Protein AF-A0A835YNT8-F1 (afdb_monomer_lite)

InterPro domains:
  IPR007120 DNA-directed RNA polymerase, subunit 2, hybrid-binding domain [PF00562] (7-64)
  IPR007641 RNA polymerase Rpb2, domain 7 [PF04560] (66-112)
  IPR015712 DNA-directed RNA polymerase, subunit 2 [PTHR20856] (8-111)
  IPR037033 DNA-directed RNA polymerase, subunit 2, hybrid-binding domain superfamily [G3DSA:2.40.270.10] (2-69)

Structure (mmCIF, N/CA/C/O backbone):
data_AF-A0A835YNT8-F1
#
_entry.id   AF-A0A835YNT8-F1
#
loop_
_atom_site.group_PDB
_atom_site.id
_atom_site.type_symbol
_atom_site.label_atom_id
_atom_site.label_alt_id
_atom_site.label_comp_id
_atom_site.label_asym_id
_atom_site.label_entity_id
_at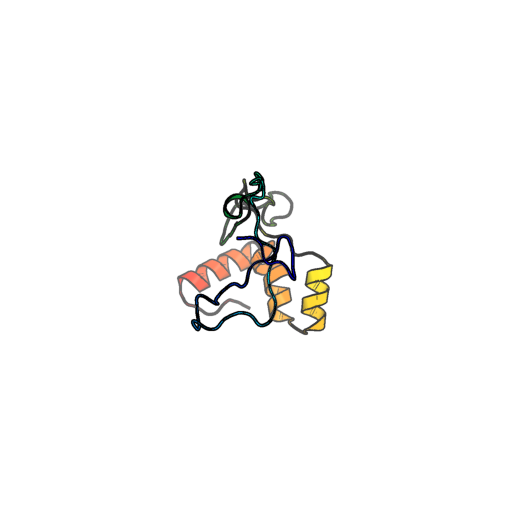om_site.label_seq_id
_atom_site.pdbx_PDB_ins_code
_atom_site.Cartn_x
_atom_site.Cartn_y
_atom_site.Cartn_z
_atom_site.occupancy
_atom_site.B_iso_or_equiv
_atom_site.auth_seq_id
_atom_site.auth_comp_id
_atom_site.auth_asym_id
_atom_site.auth_atom_id
_atom_site.pdbx_PDB_model_num
ATOM 1 N N . LEU A 1 1 ? 29.148 -4.113 -36.623 1.00 52.56 1 LEU A N 1
ATOM 2 C CA . LEU A 1 1 ? 27.726 -3.751 -36.407 1.00 52.56 1 LEU A CA 1
ATOM 3 C C . LEU A 1 1 ? 27.503 -2.290 -36.803 1.00 52.56 1 LEU A C 1
ATOM 5 O O . LEU A 1 1 ? 27.251 -1.449 -35.955 1.00 52.56 1 LEU A O 1
ATOM 9 N N . PHE A 1 2 ? 27.656 -1.969 -38.088 1.00 54.66 2 PHE A N 1
ATOM 10 C CA . PHE A 1 2 ? 27.344 -0.641 -38.620 1.00 54.66 2 PHE A CA 1
ATOM 11 C C . PHE A 1 2 ? 26.302 -0.839 -39.718 1.00 54.66 2 PHE A C 1
ATOM 13 O O . PHE A 1 2 ? 26.619 -1.390 -40.770 1.00 54.66 2 PHE A O 1
ATOM 20 N N . ASN A 1 3 ? 25.048 -0.478 -39.442 1.00 64.94 3 ASN A N 1
ATOM 21 C CA . ASN A 1 3 ? 24.010 -0.442 -40.464 1.00 64.94 3 ASN A CA 1
ATOM 22 C C . ASN A 1 3 ? 24.150 0.880 -41.228 1.00 64.94 3 ASN A C 1
ATOM 24 O O . ASN A 1 3 ? 23.995 1.953 -40.647 1.00 64.94 3 ASN A O 1
ATOM 28 N N . ARG A 1 4 ? 24.445 0.796 -42.529 1.00 67.88 4 ARG A N 1
ATOM 29 C CA . ARG A 1 4 ? 24.689 1.963 -43.389 1.00 67.88 4 ARG A CA 1
ATOM 30 C C . ARG A 1 4 ? 23.467 2.884 -43.509 1.00 67.88 4 ARG A C 1
ATOM 32 O O . ARG A 1 4 ? 23.642 4.072 -43.746 1.00 67.88 4 ARG A O 1
ATOM 39 N N . TYR A 1 5 ? 22.262 2.349 -43.312 1.00 72.69 5 TYR A N 1
ATOM 40 C CA . TYR A 1 5 ? 20.997 3.085 -43.404 1.00 72.69 5 TYR A CA 1
ATOM 41 C C . TYR A 1 5 ? 20.538 3.679 -42.064 1.00 72.69 5 TYR A C 1
ATOM 43 O O . TYR A 1 5 ? 19.750 4.618 -42.045 1.00 72.69 5 TYR A O 1
ATOM 51 N N . CYS A 1 6 ? 21.015 3.143 -40.937 1.00 75.94 6 CYS A N 1
ATOM 52 C CA . CYS A 1 6 ? 20.626 3.557 -39.587 1.00 75.94 6 CYS A CA 1
ATOM 53 C C . CYS A 1 6 ? 21.842 3.479 -38.645 1.00 75.94 6 CYS A C 1
ATOM 55 O O . CYS A 1 6 ? 21.990 2.494 -37.912 1.00 75.94 6 CYS A O 1
ATOM 57 N N . PRO A 1 7 ? 22.735 4.486 -38.657 1.00 79.31 7 PRO A N 1
ATOM 58 C CA . PRO A 1 7 ? 23.926 4.481 -37.816 1.00 79.31 7 PRO A CA 1
ATOM 59 C C . PRO A 1 7 ? 23.538 4.457 -36.330 1.00 79.31 7 PRO A C 1
ATOM 61 O O . PRO A 1 7 ? 22.641 5.175 -35.893 1.00 79.31 7 PRO A O 1
ATOM 64 N N . GLY A 1 8 ? 24.197 3.595 -35.552 1.00 82.25 8 GLY A N 1
ATOM 65 C CA . GLY A 1 8 ? 23.945 3.431 -34.114 1.00 82.25 8 GLY A CA 1
ATOM 66 C C . GLY A 1 8 ? 22.759 2.529 -33.748 1.00 82.25 8 GLY A C 1
ATOM 67 O O . GLY A 1 8 ? 22.557 2.268 -32.567 1.00 82.25 8 GLY A O 1
ATOM 68 N N . LYS A 1 9 ? 21.997 2.010 -34.719 1.00 90.00 9 LYS A N 1
ATOM 69 C CA . LYS A 1 9 ? 20.879 1.087 -34.467 1.00 90.00 9 LYS A CA 1
ATOM 70 C C . LYS A 1 9 ? 21.157 -0.308 -35.029 1.00 90.00 9 LYS A C 1
ATOM 72 O O . LYS A 1 9 ? 21.891 -0.464 -36.006 1.00 90.00 9 LYS A O 1
ATOM 77 N N . VAL A 1 10 ? 20.550 -1.323 -34.421 1.00 90.00 10 VAL A N 1
ATOM 78 C CA . VAL A 1 10 ? 20.700 -2.742 -34.778 1.00 90.00 10 VAL A CA 1
ATOM 79 C C . VAL A 1 10 ? 19.315 -3.395 -34.836 1.00 90.00 10 VAL A C 1
ATOM 81 O O . VAL A 1 10 ? 18.420 -3.012 -34.086 1.00 90.00 10 VAL A O 1
ATOM 84 N N . ILE A 1 11 ? 19.117 -4.358 -35.740 1.00 90.69 11 ILE A N 1
ATOM 85 C CA . ILE A 1 11 ? 17.904 -5.189 -35.758 1.00 90.69 11 ILE A CA 1
ATOM 86 C C . ILE A 1 11 ? 18.007 -6.173 -34.590 1.00 90.69 11 ILE A C 1
ATOM 88 O O . ILE A 1 11 ? 18.995 -6.900 -34.488 1.00 90.69 11 ILE A O 1
ATOM 92 N N . LEU A 1 12 ? 17.020 -6.153 -33.698 1.00 92.19 12 LEU A N 1
ATOM 93 C CA . LEU A 1 12 ? 16.909 -7.105 -32.596 1.00 92.19 12 LEU A CA 1
ATOM 94 C C .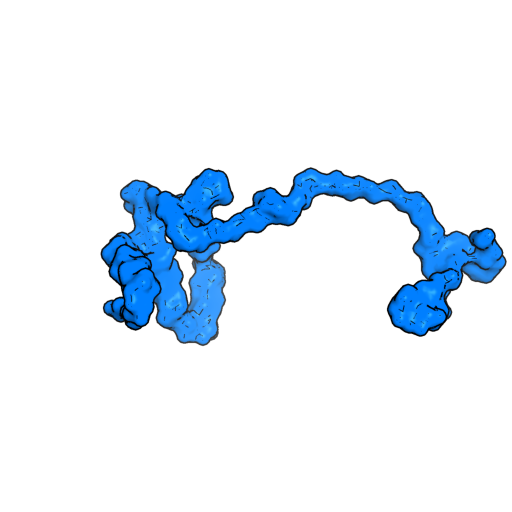 LEU A 1 12 ? 15.890 -8.191 -32.952 1.00 92.19 12 LEU A C 1
ATOM 96 O O . LEU A 1 12 ? 14.992 -7.971 -33.765 1.00 92.19 12 LEU A O 1
ATOM 100 N N . THR A 1 13 ? 16.022 -9.338 -32.299 1.00 94.62 13 THR A N 1
ATOM 101 C CA . THR A 1 13 ? 15.068 -10.446 -32.377 1.00 94.62 13 THR A CA 1
ATOM 102 C C . THR A 1 13 ? 14.349 -10.556 -31.039 1.00 94.62 13 THR A C 1
ATOM 104 O O . THR A 1 13 ? 14.994 -10.467 -29.991 1.00 94.62 13 THR A O 1
ATOM 107 N N . ASP A 1 14 ? 13.031 -10.728 -31.057 1.00 95.88 14 ASP A N 1
ATOM 108 C CA . ASP A 1 14 ? 12.252 -10.971 -29.847 1.00 95.88 14 ASP A CA 1
ATOM 109 C C . ASP A 1 14 ? 12.595 -12.352 -29.265 1.00 95.88 14 ASP A C 1
ATOM 111 O O . ASP A 1 14 ? 12.480 -13.382 -29.929 1.00 95.88 14 ASP A O 1
ATOM 115 N N . GLY A 1 15 ? 13.008 -12.377 -27.995 1.00 94.94 15 GLY A N 1
ATOM 116 C CA . GLY A 1 15 ? 13.384 -13.600 -27.287 1.00 94.94 15 GLY A CA 1
ATOM 117 C C . GLY A 1 15 ? 12.208 -14.519 -26.942 1.00 94.94 15 GLY A C 1
ATOM 118 O O . GLY A 1 15 ? 12.440 -15.656 -26.543 1.00 94.94 15 GLY A O 1
ATOM 119 N N . ARG A 1 16 ? 10.959 -14.051 -27.069 1.00 96.31 16 ARG A N 1
ATOM 120 C CA . ARG A 1 16 ? 9.759 -14.864 -26.806 1.00 96.31 16 ARG A CA 1
ATOM 121 C C . ARG A 1 16 ? 9.251 -15.593 -28.047 1.00 96.31 16 ARG A C 1
ATOM 123 O O . ARG A 1 16 ? 8.794 -16.724 -27.925 1.00 96.31 16 ARG A O 1
ATOM 130 N N . THR A 1 17 ? 9.295 -14.941 -29.207 1.00 95.25 17 THR A N 1
ATOM 131 C CA . THR A 1 17 ? 8.702 -15.427 -30.468 1.00 95.25 17 THR A CA 1
ATOM 132 C C . THR A 1 17 ? 9.743 -15.877 -31.491 1.00 95.25 17 THR A C 1
ATOM 134 O O . THR A 1 17 ? 9.461 -16.750 -32.304 1.00 95.25 17 THR A O 1
ATOM 137 N N . GLY A 1 18 ? 10.958 -15.323 -31.442 1.00 94.12 18 GLY A N 1
ATOM 138 C CA . GLY A 1 18 ? 12.011 -15.572 -32.428 1.00 94.12 18 GLY A CA 1
ATOM 139 C C . GLY A 1 18 ? 11.911 -14.706 -33.689 1.00 94.12 18 GLY A C 1
ATOM 140 O O . GLY A 1 18 ? 12.770 -14.818 -34.564 1.00 94.12 18 GLY A O 1
ATOM 141 N N . GLU A 1 19 ? 10.912 -13.827 -33.788 1.00 95.50 19 GLU A N 1
ATOM 142 C CA . GLU A 1 19 ? 10.748 -12.905 -34.915 1.00 95.50 19 GLU A CA 1
ATOM 143 C C . GLU A 1 19 ? 11.602 -11.637 -34.736 1.00 95.50 19 GLU A C 1
ATOM 145 O O . GLU A 1 19 ? 11.939 -11.231 -33.622 1.00 95.50 19 GLU A O 1
ATOM 150 N N . SER A 1 20 ? 12.006 -11.009 -35.843 1.00 93.44 20 SER A N 1
ATOM 151 C CA . SER A 1 20 ? 12.733 -9.730 -35.802 1.00 93.44 20 SER A CA 1
ATOM 152 C C . SER A 1 20 ? 11.784 -8.565 -35.540 1.00 93.44 20 SER A C 1
ATOM 154 O O . SER A 1 20 ? 10.672 -8.552 -36.055 1.00 93.44 20 SER A O 1
ATOM 156 N N . PHE A 1 21 ? 12.235 -7.560 -34.786 1.00 91.94 21 PHE A N 1
ATOM 157 C CA . PHE A 1 21 ? 11.464 -6.326 -34.612 1.00 91.94 21 PHE A CA 1
ATOM 158 C C . PHE A 1 21 ? 11.345 -5.557 -35.937 1.00 91.94 21 PHE A C 1
ATOM 160 O O . PHE A 1 21 ? 12.321 -5.456 -36.684 1.00 91.94 21 PHE A O 1
ATOM 167 N N . ASP A 1 22 ? 10.184 -4.936 -36.173 1.00 92.06 22 ASP A N 1
ATOM 168 C CA . ASP A 1 22 ? 9.885 -4.179 -37.402 1.00 92.06 22 ASP A CA 1
ATOM 169 C C . ASP A 1 22 ? 10.866 -3.027 -37.665 1.00 92.06 22 ASP A C 1
ATOM 171 O O . ASP A 1 22 ? 11.156 -2.677 -38.808 1.00 92.06 22 ASP A O 1
ATOM 175 N N . ASN A 1 23 ? 11.382 -2.419 -36.592 1.00 90.31 23 ASN A N 1
ATOM 176 C CA . ASN A 1 23 ? 12.255 -1.254 -36.652 1.00 90.31 23 ASN A CA 1
ATOM 177 C C . ASN A 1 23 ? 13.597 -1.519 -35.954 1.00 90.31 23 ASN A C 1
ATOM 179 O O . ASN A 1 23 ? 13.634 -2.169 -34.908 1.00 90.31 23 ASN A O 1
ATOM 183 N N . PRO A 1 24 ? 14.712 -0.960 -36.464 1.00 90.38 24 PRO A N 1
ATOM 184 C CA . PRO A 1 24 ? 16.012 -1.089 -35.818 1.00 90.38 24 PRO A CA 1
ATOM 185 C C . PRO A 1 24 ? 16.055 -0.290 -34.504 1.00 90.38 24 PRO A C 1
ATOM 187 O O . PRO A 1 24 ? 15.623 0.865 -34.442 1.00 90.38 24 PRO A O 1
ATOM 190 N N . ILE A 1 25 ? 16.626 -0.887 -33.456 1.00 91.75 25 ILE A N 1
ATOM 191 C CA . ILE A 1 25 ? 16.642 -0.364 -32.080 1.00 91.75 25 ILE A CA 1
ATOM 192 C C . ILE A 1 25 ? 18.051 0.135 -31.717 1.00 91.75 25 ILE A C 1
ATOM 194 O O . ILE A 1 25 ? 19.059 -0.432 -32.143 1.00 91.75 25 ILE A O 1
ATOM 198 N N . LEU A 1 26 ? 18.136 1.224 -30.943 1.00 90.50 26 LEU A N 1
ATOM 199 C CA . LEU A 1 26 ? 19.398 1.744 -30.403 1.00 90.50 26 LEU A CA 1
ATOM 200 C C . LEU A 1 26 ? 19.877 0.846 -29.258 1.00 90.50 26 LEU A C 1
ATOM 202 O O . LEU A 1 26 ? 19.191 0.705 -28.249 1.00 90.50 26 LEU A O 1
ATOM 206 N N . VAL A 1 27 ? 21.079 0.294 -29.396 1.00 90.69 27 VAL A N 1
ATOM 207 C CA . VAL A 1 27 ? 21.729 -0.507 -28.354 1.00 90.69 27 VAL A CA 1
ATOM 208 C C . VAL A 1 27 ? 23.082 0.111 -28.050 1.00 90.69 27 VAL A C 1
ATOM 210 O O . VAL A 1 27 ? 23.871 0.385 -28.952 1.00 90.69 27 VAL A O 1
ATOM 213 N N . GLY A 1 28 ? 23.359 0.333 -26.770 1.00 90.12 28 GLY A N 1
ATOM 214 C CA . GLY A 1 28 ? 24.596 0.957 -26.327 1.00 90.12 28 GLY A CA 1
ATOM 215 C C . GLY A 1 28 ? 24.961 0.559 -24.907 1.00 90.12 28 GLY A C 1
ATOM 216 O O . GLY A 1 28 ? 24.161 -0.015 -24.170 1.00 90.12 28 GLY A O 1
ATOM 217 N N . LYS A 1 29 ? 26.196 0.876 -24.521 1.00 93.06 29 LYS A N 1
ATOM 218 C CA . LYS A 1 29 ? 26.663 0.716 -23.144 1.00 93.06 29 LYS A CA 1
ATOM 219 C C . LYS A 1 29 ? 26.243 1.948 -22.350 1.00 93.06 29 LYS A C 1
ATOM 221 O O . LYS A 1 29 ? 26.853 3.002 -22.495 1.00 93.06 29 LYS A O 1
ATOM 226 N N . SER A 1 30 ? 25.189 1.810 -21.551 1.00 94.75 30 SER A N 1
ATOM 227 C CA . SER A 1 30 ? 24.747 2.850 -20.620 1.00 94.75 30 SER A CA 1
ATOM 228 C C . SER A 1 30 ? 25.342 2.617 -19.232 1.00 94.75 30 SER A C 1
ATOM 230 O O . SER A 1 30 ? 25.518 1.472 -18.814 1.00 94.75 30 SER A O 1
ATOM 232 N N . TYR A 1 31 ? 25.636 3.701 -18.516 1.00 97.12 31 TYR A N 1
ATOM 233 C CA . TYR A 1 31 ? 26.014 3.651 -17.109 1.00 97.12 31 TYR A CA 1
ATOM 234 C C . TYR A 1 31 ? 24.769 3.894 -16.256 1.00 97.12 31 TYR A C 1
ATOM 236 O O . TYR A 1 31 ? 24.234 5.001 -16.230 1.00 97.12 31 TYR A O 1
ATOM 244 N N . ILE A 1 32 ? 24.284 2.843 -15.593 1.00 97.31 32 ILE A N 1
ATOM 245 C CA . ILE A 1 32 ? 23.056 2.882 -14.794 1.00 97.31 32 ILE A CA 1
ATOM 246 C C . ILE A 1 32 ? 23.424 2.714 -13.321 1.00 97.31 32 ILE A C 1
ATOM 248 O O . ILE A 1 32 ? 24.069 1.738 -12.940 1.00 97.31 32 ILE A O 1
ATOM 252 N N . LEU A 1 33 ? 22.993 3.666 -12.494 1.00 97.25 33 LEU A N 1
ATOM 253 C CA . LEU A 1 33 ? 23.202 3.652 -11.048 1.00 97.25 33 LEU A CA 1
ATOM 254 C C . LEU A 1 33 ? 22.012 3.017 -10.324 1.00 97.25 33 LEU A C 1
ATOM 256 O O . LEU A 1 33 ? 20.856 3.255 -10.672 1.00 97.25 33 LEU A O 1
ATOM 260 N N . LYS A 1 34 ? 22.299 2.256 -9.264 1.00 97.56 34 LYS A N 1
ATOM 261 C CA . LYS A 1 34 ? 21.290 1.755 -8.325 1.00 97.56 34 LYS A CA 1
ATOM 262 C C . LYS A 1 34 ? 21.116 2.759 -7.185 1.00 97.56 34 LYS A C 1
ATOM 264 O O . LYS A 1 34 ? 22.085 3.092 -6.508 1.00 97.56 34 LYS A O 1
ATOM 269 N N . LEU A 1 35 ? 19.886 3.219 -6.959 1.00 97.25 35 LEU A N 1
ATOM 270 C CA . LEU A 1 35 ? 19.553 4.072 -5.815 1.00 97.25 35 LEU A CA 1
ATOM 271 C C . LEU A 1 35 ? 19.444 3.253 -4.523 1.00 97.25 35 LEU A C 1
ATOM 273 O O . LEU A 1 35 ? 19.183 2.050 -4.548 1.00 97.25 35 LEU A O 1
ATOM 277 N N . ILE A 1 36 ? 19.603 3.931 -3.387 1.00 97.06 36 ILE A N 1
ATOM 278 C CA . ILE A 1 36 ? 19.587 3.307 -2.056 1.00 97.06 36 ILE A CA 1
ATOM 279 C C . ILE A 1 36 ? 18.193 2.866 -1.592 1.00 97.06 36 ILE A C 1
ATOM 281 O O . ILE A 1 36 ? 18.086 2.061 -0.679 1.00 97.06 36 ILE A O 1
ATOM 285 N N . HIS A 1 37 ? 17.119 3.385 -2.192 1.00 96.88 37 HIS A N 1
ATOM 286 C CA . HIS A 1 37 ? 15.754 3.102 -1.750 1.00 96.88 37 HIS A CA 1
ATOM 287 C C . HIS A 1 37 ? 15.285 1.729 -2.233 1.00 96.88 37 HIS A C 1
ATOM 289 O O . HIS A 1 37 ? 14.761 1.604 -3.343 1.00 96.88 37 HIS A O 1
ATOM 295 N N . LEU A 1 38 ? 15.440 0.714 -1.386 1.00 95.81 38 LEU A N 1
ATOM 296 C CA . LEU A 1 38 ? 14.984 -0.639 -1.675 1.00 95.81 38 LEU A CA 1
ATOM 297 C C . LEU A 1 38 ? 13.501 -0.814 -1.328 1.00 95.81 38 LEU A C 1
ATOM 299 O O . LEU A 1 38 ? 12.939 -0.109 -0.490 1.00 95.81 38 LEU A O 1
ATOM 303 N N . VAL A 1 39 ? 12.851 -1.761 -2.006 1.00 95.88 39 VAL A N 1
ATOM 304 C CA . VAL A 1 39 ? 11.453 -2.136 -1.730 1.00 95.88 39 VAL A CA 1
ATOM 305 C C . VAL A 1 39 ? 11.333 -2.799 -0.357 1.00 95.88 39 VAL A C 1
ATOM 307 O O . VAL A 1 39 ? 10.381 -2.526 0.368 1.00 95.88 39 VAL A O 1
ATOM 310 N N . ASP A 1 40 ? 12.327 -3.601 0.021 1.00 93.38 40 ASP A N 1
ATOM 311 C CA . ASP A 1 40 ? 12.376 -4.310 1.304 1.00 93.38 40 ASP A CA 1
ATOM 312 C C . ASP A 1 40 ? 12.325 -3.341 2.505 1.00 93.38 40 ASP A C 1
ATOM 314 O O . ASP A 1 40 ? 11.613 -3.547 3.492 1.00 93.38 40 ASP A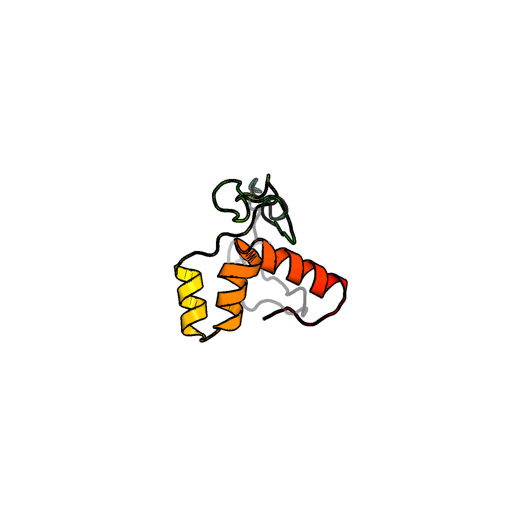 O 1
ATOM 318 N N . ASP A 1 41 ? 12.950 -2.169 2.355 1.00 91.88 41 ASP A N 1
ATOM 319 C CA . ASP A 1 41 ? 12.913 -1.108 3.364 1.00 91.88 41 ASP A CA 1
ATOM 320 C C . ASP A 1 41 ? 11.530 -0.453 3.490 1.00 91.88 41 ASP A C 1
ATOM 322 O O . ASP A 1 41 ? 11.212 0.122 4.533 1.00 91.88 41 ASP A O 1
ATOM 326 N N . LYS A 1 42 ? 10.675 -0.570 2.470 1.00 92.31 42 LYS A N 1
ATOM 327 C CA . LYS A 1 42 ? 9.371 0.105 2.391 1.00 92.31 42 LYS A CA 1
ATOM 328 C C . LYS A 1 42 ? 8.187 -0.796 2.722 1.00 92.31 42 LYS A C 1
ATOM 330 O O . LYS A 1 42 ? 7.172 -0.285 3.184 1.00 92.31 42 LYS A O 1
ATOM 335 N N . ILE A 1 43 ? 8.296 -2.108 2.511 1.00 93.25 43 ILE A N 1
ATOM 336 C CA . ILE A 1 43 ? 7.219 -3.042 2.861 1.00 93.25 43 ILE A CA 1
ATOM 337 C C . ILE A 1 43 ? 7.059 -3.072 4.387 1.00 93.25 43 ILE A C 1
ATOM 339 O O . ILE A 1 43 ? 8.039 -3.175 5.132 1.00 93.25 43 ILE A O 1
ATOM 343 N N . HIS A 1 44 ? 5.815 -2.942 4.845 1.00 93.25 44 HIS A N 1
ATOM 344 C CA . HIS A 1 44 ? 5.425 -2.992 6.252 1.00 93.25 44 HIS A CA 1
ATOM 345 C C . HIS A 1 44 ? 3.993 -3.513 6.371 1.00 93.25 44 HIS A C 1
ATOM 347 O O . HIS A 1 44 ? 3.119 -3.097 5.613 1.00 93.25 44 HIS A O 1
ATOM 353 N N . ALA A 1 45 ? 3.760 -4.410 7.326 1.00 92.38 45 ALA A N 1
ATOM 354 C CA . ALA A 1 45 ? 2.449 -4.969 7.620 1.00 92.38 45 ALA A CA 1
ATOM 355 C C . ALA A 1 45 ? 2.280 -5.125 9.132 1.00 92.38 45 ALA A C 1
ATOM 357 O O . ALA A 1 45 ? 3.245 -5.364 9.862 1.00 92.38 45 ALA A O 1
ATOM 358 N N . ARG A 1 46 ? 1.038 -4.992 9.598 1.00 92.44 46 ARG A N 1
ATOM 359 C CA . ARG A 1 46 ? 0.679 -5.065 11.014 1.00 92.44 46 ARG A CA 1
ATOM 360 C C . ARG A 1 46 ? -0.642 -5.810 11.171 1.00 92.44 46 ARG A C 1
ATOM 362 O O . ARG A 1 46 ? -1.589 -5.519 10.449 1.00 92.44 46 ARG A O 1
ATOM 369 N N . ALA A 1 47 ? -0.693 -6.711 12.151 1.00 89.69 47 ALA A N 1
ATOM 370 C CA . ALA A 1 47 ? -1.935 -7.300 12.650 1.00 89.69 47 ALA A CA 1
ATOM 371 C C . ALA A 1 47 ? -2.358 -6.611 13.959 1.00 89.69 47 ALA A C 1
ATOM 373 O O . ALA A 1 47 ? -3.299 -5.827 13.979 1.00 89.69 47 ALA A O 1
ATOM 374 N N . THR A 1 48 ? -1.596 -6.816 15.034 1.00 89.12 48 THR A N 1
ATOM 375 C CA . THR A 1 48 ? -1.725 -6.113 16.321 1.00 89.12 48 THR A CA 1
ATOM 376 C C . THR A 1 48 ? -0.395 -5.441 16.675 1.00 89.12 48 THR A C 1
ATOM 378 O O . THR A 1 48 ? 0.619 -5.681 16.023 1.00 89.12 48 THR A O 1
ATOM 381 N N . GLY A 1 49 ? -0.386 -4.534 17.653 1.00 90.31 49 GLY A N 1
ATOM 382 C CA . GLY A 1 49 ? 0.831 -3.815 18.038 1.00 90.31 49 GLY A CA 1
ATOM 383 C C . GLY A 1 49 ? 0.579 -2.777 19.132 1.00 90.31 49 GLY A C 1
ATOM 384 O O . GLY A 1 49 ? -0.517 -2.751 19.693 1.00 90.31 49 GLY A O 1
ATOM 385 N N . PRO A 1 50 ? 1.557 -1.906 19.426 1.00 93.06 50 PRO A N 1
ATOM 386 C CA . PRO A 1 50 ? 1.426 -0.897 20.470 1.00 93.06 50 PRO A CA 1
ATOM 387 C C . PRO A 1 50 ? 0.426 0.208 20.100 1.00 93.06 50 PRO A C 1
ATOM 389 O O . PRO A 1 50 ? 0.203 0.521 18.920 1.00 93.06 50 PRO A O 1
ATOM 392 N N . TYR A 1 51 ? -0.157 0.803 21.138 1.00 93.81 51 TYR A N 1
ATOM 393 C CA . TYR A 1 51 ? -1.143 1.878 21.061 1.00 93.81 51 TYR A CA 1
ATOM 394 C C . TYR A 1 51 ? -0.673 3.088 21.867 1.00 93.81 51 TYR A C 1
ATOM 396 O O . TYR A 1 51 ? 0.080 2.960 22.834 1.00 93.81 51 TYR A O 1
ATOM 404 N N . SER A 1 52 ? -1.115 4.267 21.449 1.00 93.00 52 SER A N 1
ATOM 405 C CA . SER A 1 52 ? -0.878 5.520 22.159 1.00 93.00 52 SER A CA 1
ATOM 406 C C . SER A 1 52 ? -1.596 5.519 23.508 1.00 93.00 52 SER A C 1
ATOM 408 O O . SER A 1 52 ? -2.779 5.198 23.577 1.00 93.00 52 SER A O 1
ATOM 410 N N . LEU A 1 53 ? -0.911 5.942 24.573 1.00 92.00 53 LEU A N 1
ATOM 411 C CA . LEU A 1 53 ? -1.509 6.033 25.912 1.00 92.00 53 LEU A CA 1
ATOM 412 C C . LEU A 1 53 ? -2.671 7.033 25.978 1.00 92.00 53 LEU A C 1
ATOM 414 O O . LEU A 1 53 ? -3.609 6.830 26.742 1.00 92.00 53 LEU A O 1
ATOM 418 N N . VAL A 1 54 ? -2.602 8.111 25.194 1.00 94.25 54 VAL A N 1
ATOM 419 C CA . VAL A 1 54 ? -3.578 9.208 25.255 1.00 94.25 54 VAL A CA 1
ATOM 420 C C . VAL A 1 54 ? -4.773 8.926 24.352 1.00 94.25 54 VAL A C 1
ATOM 422 O O . VAL A 1 54 ? -5.910 8.990 24.800 1.00 94.25 54 VAL A O 1
ATOM 425 N N . THR A 1 55 ? -4.519 8.616 23.079 1.00 93.62 55 THR A N 1
ATOM 426 C CA . THR A 1 55 ? -5.579 8.485 22.066 1.00 93.62 55 THR A CA 1
ATOM 427 C C . THR A 1 55 ? -6.074 7.060 21.886 1.00 93.62 55 THR A C 1
ATOM 429 O O . THR A 1 55 ? -7.034 6.857 21.159 1.00 93.62 55 THR A O 1
ATOM 432 N N . GLN A 1 56 ? -5.396 6.068 22.469 1.00 94.12 56 GLN A N 1
ATOM 433 C CA . GLN A 1 56 ? -5.669 4.639 22.267 1.00 94.12 56 GLN A CA 1
ATOM 434 C C . GLN A 1 56 ? -5.603 4.160 20.809 1.00 94.12 56 GLN A C 1
ATOM 436 O O . GLN A 1 56 ? -5.875 2.995 20.540 1.00 94.12 56 GLN A O 1
ATOM 441 N N . GLN A 1 57 ? -5.140 5.008 19.887 1.00 94.38 57 GLN A N 1
ATOM 442 C CA . GLN A 1 57 ? -4.933 4.673 18.481 1.00 94.38 57 GLN A CA 1
ATOM 443 C C . GLN A 1 57 ? -3.594 3.949 18.263 1.00 94.38 57 GLN A C 1
ATOM 445 O O . GLN A 1 57 ? -2.639 4.167 19.024 1.00 94.38 57 GLN A O 1
ATOM 450 N N . PRO A 1 58 ? -3.482 3.105 17.220 1.00 94.31 58 PRO A N 1
ATOM 451 C CA . PRO A 1 58 ? -2.219 2.506 16.810 1.00 94.31 58 PRO A CA 1
ATOM 452 C C . PRO A 1 58 ? -1.127 3.563 16.619 1.00 94.31 58 PRO A C 1
ATOM 454 O O . PRO A 1 58 ? -1.339 4.573 15.950 1.00 94.31 58 PRO A O 1
ATOM 457 N N . VAL A 1 59 ? 0.066 3.329 17.173 1.00 93.88 59 VAL A N 1
ATOM 458 C CA . VAL A 1 59 ? 1.203 4.242 16.954 1.00 93.88 59 VAL A CA 1
ATOM 459 C C . VAL A 1 59 ? 1.612 4.277 15.478 1.00 93.88 59 VAL A C 1
ATOM 461 O O . VAL A 1 59 ? 1.372 3.321 14.744 1.00 93.88 59 VAL A O 1
ATOM 464 N N . GLY A 1 60 ? 2.235 5.369 15.033 1.00 90.31 60 GLY A N 1
ATOM 465 C CA . GLY A 1 60 ? 2.728 5.513 13.661 1.00 90.31 60 GLY A CA 1
ATOM 466 C C . GLY A 1 60 ? 4.171 5.031 13.476 1.00 90.31 60 GLY A C 1
ATOM 467 O O . GLY A 1 60 ? 4.968 5.029 14.411 1.00 90.31 60 GLY A O 1
ATOM 468 N N . GLY A 1 61 ? 4.520 4.686 12.234 1.00 89.38 61 GLY A N 1
ATOM 469 C CA . GLY A 1 61 ? 5.899 4.422 11.809 1.00 89.38 61 GLY A CA 1
ATOM 470 C C . GLY A 1 61 ? 6.309 2.946 11.813 1.00 89.38 61 GLY A C 1
ATOM 471 O O . GLY A 1 61 ? 5.985 2.182 12.720 1.00 89.38 61 GLY A O 1
ATOM 472 N N . LYS A 1 62 ? 7.082 2.545 10.794 1.00 87.81 62 LYS A N 1
ATOM 473 C CA . LYS A 1 62 ? 7.551 1.158 10.602 1.00 87.81 62 LYS A CA 1
ATOM 474 C C . LYS A 1 62 ? 8.347 0.631 11.803 1.00 87.81 62 LYS A C 1
ATOM 476 O O . LYS A 1 62 ? 8.156 -0.510 12.209 1.00 87.81 62 LYS A O 1
ATOM 481 N N . SER A 1 63 ? 9.195 1.468 12.407 1.00 86.31 63 SER A N 1
ATOM 482 C CA . SER A 1 63 ? 10.047 1.082 13.542 1.00 86.31 63 SER A CA 1
ATOM 483 C C . SER A 1 63 ? 9.267 0.700 14.801 1.00 86.31 63 SER A C 1
ATOM 485 O O . SER A 1 63 ? 9.773 -0.075 15.605 1.00 86.31 63 SER A O 1
ATOM 487 N N . GLN A 1 64 ? 8.040 1.200 14.966 1.00 86.75 64 GLN A N 1
ATOM 488 C CA . GLN A 1 64 ? 7.182 0.885 16.112 1.00 86.75 64 GLN A CA 1
ATOM 489 C C . GLN A 1 64 ? 6.072 -0.109 15.768 1.00 86.75 64 GLN A C 1
ATOM 491 O O . GLN A 1 64 ? 5.057 -0.172 16.460 1.00 86.75 64 GLN A O 1
ATOM 496 N N . GLN A 1 65 ? 6.239 -0.858 14.671 1.00 86.62 65 GLN A N 1
ATOM 497 C CA . GLN A 1 65 ? 5.191 -1.717 14.119 1.00 86.62 65 GLN A CA 1
ATOM 498 C C . GLN A 1 65 ? 3.875 -0.943 13.959 1.00 86.62 65 GLN A C 1
ATOM 500 O O . GLN A 1 65 ? 2.797 -1.403 14.333 1.00 86.62 65 GLN A O 1
ATOM 505 N N . GLY A 1 66 ? 3.981 0.292 13.469 1.00 91.19 66 GLY A N 1
ATOM 506 C CA . GLY A 1 66 ? 2.892 1.247 13.467 1.00 91.19 66 GLY A CA 1
ATOM 507 C C . GLY A 1 66 ? 1.748 0.877 12.529 1.00 91.19 66 GLY A C 1
ATOM 508 O O . GLY A 1 66 ? 1.920 0.096 11.592 1.00 91.19 66 GLY A O 1
ATOM 509 N N . GLY A 1 67 ? 0.566 1.414 12.812 1.00 92.12 67 GLY A N 1
ATOM 510 C CA . GLY A 1 67 ? -0.591 1.321 11.929 1.00 92.12 67 GLY A CA 1
ATOM 511 C C . GLY A 1 67 ? -0.457 2.258 10.730 1.00 92.12 67 GLY A C 1
ATOM 512 O O . GLY A 1 67 ? 0.301 3.232 10.759 1.00 92.12 67 GLY A O 1
ATOM 513 N N . GLN A 1 68 ? -1.211 1.965 9.672 1.00 94.38 68 GLN A N 1
ATOM 514 C CA . GLN A 1 68 ? -1.354 2.879 8.546 1.00 94.38 68 GLN A CA 1
ATOM 515 C C . GLN A 1 68 ? -2.328 3.994 8.927 1.00 94.38 68 GLN A C 1
ATOM 517 O O . GLN A 1 68 ? -3.390 3.729 9.489 1.00 94.38 68 GLN A O 1
ATOM 522 N N . ARG A 1 69 ? -1.985 5.243 8.598 1.00 94.69 69 ARG A N 1
ATOM 523 C CA . ARG A 1 69 ? -2.920 6.356 8.764 1.00 94.69 69 ARG A CA 1
ATOM 524 C C . ARG A 1 69 ? -4.061 6.198 7.764 1.00 94.69 69 ARG A C 1
ATOM 526 O O . ARG A 1 69 ? -3.815 6.176 6.562 1.00 94.69 69 ARG A O 1
ATOM 533 N N . PHE A 1 70 ? -5.278 6.144 8.288 1.00 96.50 70 PHE A N 1
ATOM 534 C CA . PHE A 1 70 ? -6.501 6.312 7.519 1.00 96.50 70 PHE A CA 1
ATOM 535 C C . PHE A 1 70 ? -6.934 7.773 7.657 1.00 96.50 70 PHE A C 1
ATOM 537 O O . PHE A 1 70 ? -7.231 8.231 8.760 1.00 96.50 70 PHE A O 1
ATOM 544 N N . GLY A 1 71 ? -6.798 8.544 6.582 1.00 96.69 71 GLY A N 1
ATOM 545 C CA . GLY A 1 71 ? -7.069 9.974 6.577 1.00 96.69 71 GLY A CA 1
ATOM 546 C C . GLY A 1 71 ? -8.500 10.299 6.164 1.00 96.69 71 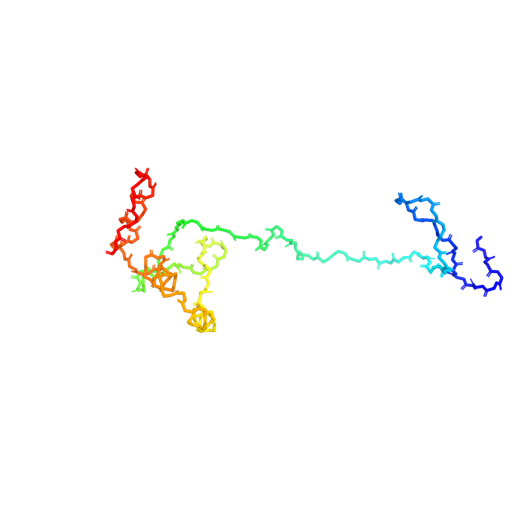GLY A C 1
ATOM 547 O O . GLY A 1 71 ? -9.303 9.436 5.819 1.00 96.69 71 GLY A O 1
ATOM 548 N N . GLU A 1 72 ? -8.808 11.591 6.200 1.00 97.81 72 GLU A N 1
ATOM 549 C CA . GLU A 1 72 ? -10.127 12.124 5.853 1.00 97.81 72 GLU A CA 1
ATOM 550 C C . GLU A 1 72 ? -10.502 11.843 4.388 1.00 97.81 72 GLU A C 1
ATOM 552 O O . GLU A 1 72 ? -11.644 11.512 4.090 1.00 97.81 72 GLU A O 1
ATOM 557 N N . MET A 1 73 ? -9.525 11.873 3.475 1.00 98.19 73 MET A N 1
ATOM 558 C CA . MET A 1 73 ? -9.765 11.558 2.063 1.00 98.19 73 MET A CA 1
ATOM 559 C C . MET A 1 73 ? -10.135 10.087 1.854 1.00 98.19 73 MET A C 1
ATOM 561 O O . MET A 1 73 ? 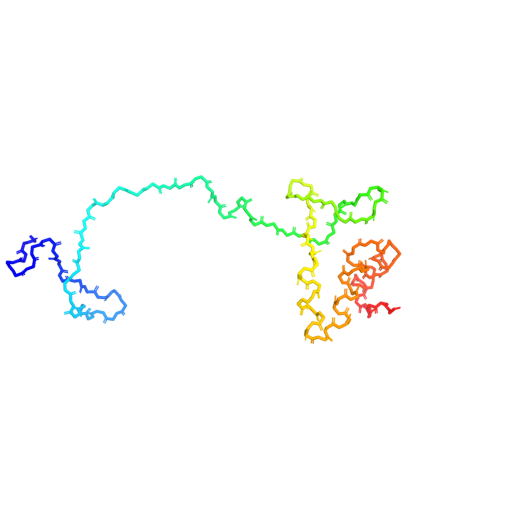-10.974 9.772 1.011 1.00 98.19 73 MET A O 1
ATOM 565 N N . GLU A 1 74 ? -9.531 9.178 2.617 1.00 97.75 74 GLU A N 1
ATOM 566 C CA . GLU A 1 74 ? -9.865 7.759 2.557 1.00 97.75 74 GLU A CA 1
ATOM 567 C C . GLU A 1 74 ? -11.229 7.463 3.199 1.00 97.75 74 GLU A C 1
ATOM 569 O O . GLU A 1 74 ? -11.959 6.601 2.704 1.00 97.75 74 GLU A O 1
ATOM 574 N N . VAL A 1 75 ? -11.609 8.212 4.241 1.00 97.56 75 VAL A N 1
ATOM 575 C CA . VAL A 1 75 ? -12.971 8.190 4.799 1.00 97.56 75 VAL A CA 1
ATOM 576 C C . VAL A 1 75 ? -13.985 8.574 3.723 1.00 97.56 75 VAL A C 1
ATOM 578 O O . VAL A 1 75 ? -14.885 7.782 3.444 1.00 97.56 75 VAL A O 1
ATOM 581 N N . TRP A 1 76 ? -13.793 9.710 3.041 1.00 97.75 76 TRP A N 1
ATOM 582 C CA . TRP A 1 76 ? -14.686 10.141 1.957 1.00 97.75 76 TRP A CA 1
ATOM 583 C C . TRP A 1 76 ? -14.795 9.110 0.835 1.00 97.75 76 TRP A C 1
ATOM 585 O O . TRP A 1 76 ? -15.871 8.913 0.271 1.00 97.75 76 TRP A O 1
ATOM 595 N N . ALA A 1 77 ? -13.696 8.423 0.513 1.00 98.00 77 ALA A N 1
ATOM 596 C CA . ALA A 1 77 ? -13.723 7.361 -0.483 1.00 98.00 77 ALA A CA 1
ATOM 597 C C . ALA A 1 77 ? -14.670 6.221 -0.065 1.00 98.00 77 ALA A C 1
ATOM 599 O O . ALA A 1 77 ? -15.494 5.792 -0.872 1.00 98.00 77 ALA A O 1
ATOM 600 N N . LEU A 1 78 ? -14.607 5.752 1.187 1.00 97.25 78 LEU A N 1
ATOM 601 C CA . LEU A 1 78 ? -15.509 4.701 1.681 1.00 97.25 78 LEU A CA 1
ATOM 602 C C . LEU A 1 78 ? -16.959 5.167 1.818 1.00 97.25 78 LEU A C 1
ATOM 604 O O . LEU A 1 78 ? -17.876 4.390 1.536 1.00 97.25 78 LEU A O 1
ATOM 608 N N . GLU A 1 79 ? -17.171 6.420 2.211 1.00 96.69 79 GLU A N 1
ATOM 609 C CA . GLU A 1 79 ? -18.500 7.033 2.253 1.00 96.69 79 GLU A CA 1
ATOM 610 C C . GLU A 1 79 ? -19.134 7.074 0.859 1.00 96.69 79 GLU A C 1
ATOM 612 O O . GLU A 1 79 ? -20.289 6.678 0.702 1.00 96.69 79 GLU A O 1
ATOM 617 N N . ALA A 1 80 ? -18.370 7.452 -0.172 1.00 97.69 80 ALA A N 1
ATOM 618 C CA . ALA A 1 80 ? -18.839 7.471 -1.559 1.00 97.69 80 ALA A CA 1
ATOM 619 C C . ALA A 1 80 ? -19.221 6.074 -2.079 1.00 97.69 80 ALA A C 1
ATOM 621 O O . ALA A 1 80 ? -20.160 5.941 -2.864 1.00 97.69 80 ALA A O 1
ATOM 622 N N . PHE A 1 81 ? -18.533 5.023 -1.622 1.00 97.25 81 PHE A N 1
ATOM 623 C CA . PHE A 1 81 ? -18.903 3.637 -1.922 1.00 97.25 81 PHE A CA 1
ATOM 624 C C . PHE A 1 81 ? -20.107 3.129 -1.111 1.00 97.25 81 PHE A C 1
ATOM 626 O O . PHE A 1 81 ? -20.601 2.036 -1.388 1.00 97.25 81 PHE A O 1
ATOM 633 N N . GLY A 1 82 ? -20.584 3.875 -0.109 1.00 96.75 82 GLY A N 1
ATOM 634 C CA . GLY A 1 82 ? -21.638 3.422 0.800 1.00 96.75 82 GLY A CA 1
ATOM 635 C C . GLY A 1 82 ? -21.195 2.279 1.723 1.00 96.75 82 GLY A C 1
ATOM 636 O O . GLY A 1 82 ? -22.026 1.510 2.206 1.00 96.75 82 GLY A O 1
ATOM 637 N N . ALA A 1 83 ? -19.889 2.140 1.975 1.00 97.31 83 ALA A N 1
ATOM 638 C CA . ALA A 1 83 ? -19.306 1.037 2.739 1.00 97.31 83 ALA A CA 1
ATOM 639 C C . ALA A 1 83 ? -19.378 1.274 4.262 1.00 97.31 83 ALA A C 1
ATOM 641 O O . ALA A 1 83 ? -18.359 1.279 4.954 1.00 97.31 83 ALA A O 1
ATOM 642 N N . ALA A 1 84 ? -20.591 1.462 4.795 1.00 95.44 84 ALA A N 1
ATOM 643 C CA . ALA A 1 84 ? -20.822 1.874 6.184 1.00 95.44 84 ALA A CA 1
ATOM 644 C C . ALA A 1 84 ? -20.186 0.931 7.224 1.00 95.44 84 ALA A C 1
ATOM 646 O O . ALA A 1 84 ? -19.507 1.395 8.135 1.00 95.44 84 ALA A O 1
ATOM 647 N N . TYR A 1 85 ? -20.344 -0.390 7.067 1.00 94.38 85 TYR A N 1
ATOM 648 C CA . TYR A 1 85 ? -19.777 -1.367 8.009 1.00 94.38 85 TYR A CA 1
ATOM 649 C C . TYR A 1 85 ? -18.246 -1.397 7.981 1.00 94.38 85 TYR A C 1
ATOM 651 O O . TYR A 1 85 ? -17.614 -1.509 9.026 1.00 94.38 85 TYR A O 1
ATOM 659 N N . THR A 1 86 ? -17.638 -1.264 6.799 1.00 95.25 86 THR A N 1
ATOM 660 C CA . THR A 1 86 ? -16.176 -1.214 6.661 1.00 95.25 86 THR A CA 1
ATOM 661 C C . THR A 1 86 ? -15.611 0.063 7.269 1.00 95.25 86 THR A C 1
ATOM 663 O O . THR A 1 86 ? -14.584 0.023 7.943 1.00 95.25 86 THR A O 1
ATOM 666 N N . LEU A 1 87 ? -16.291 1.192 7.056 1.00 96.19 87 LEU A N 1
ATOM 667 C CA . LEU A 1 87 ? -15.906 2.466 7.646 1.00 96.19 87 LEU A CA 1
ATOM 668 C C . LEU A 1 87 ? -16.007 2.418 9.176 1.00 96.19 87 LEU A C 1
ATOM 670 O O . LEU A 1 87 ? -15.056 2.796 9.854 1.00 96.19 87 LEU A O 1
ATOM 674 N N . GLN A 1 88 ? -17.112 1.893 9.713 1.00 94.62 88 GLN A N 1
ATOM 675 C CA . GLN A 1 88 ? -17.283 1.692 11.152 1.00 94.62 88 GLN A CA 1
ATOM 676 C C . GLN A 1 88 ? -16.159 0.819 11.723 1.00 94.62 88 GLN A C 1
ATOM 678 O O . GLN A 1 88 ? -15.513 1.216 12.684 1.00 94.62 88 GLN A O 1
ATOM 683 N N . GLU A 1 89 ? -15.869 -0.326 11.098 1.00 94.19 89 GLU A N 1
ATOM 684 C CA . GLU A 1 89 ? -14.825 -1.251 11.551 1.00 94.19 89 GLU A CA 1
ATOM 685 C C . GLU A 1 89 ? -13.434 -0.593 11.604 1.00 94.19 89 GLU A C 1
ATOM 687 O O . GLU A 1 89 ? -12.671 -0.828 12.544 1.00 94.19 89 GLU A O 1
ATOM 692 N N . LEU A 1 90 ? -13.095 0.231 10.604 1.00 95.06 90 LEU A N 1
ATOM 693 C CA . LEU A 1 90 ? -11.822 0.957 10.548 1.00 95.06 90 LEU A CA 1
ATOM 694 C C . LEU A 1 90 ? -11.724 2.055 11.607 1.00 95.06 90 LEU A C 1
ATOM 696 O O . LEU A 1 90 ? -10.647 2.252 12.167 1.00 95.06 90 LEU A O 1
ATOM 700 N N . LEU A 1 91 ? -12.824 2.766 11.862 1.00 94.69 91 LEU A N 1
ATOM 701 C CA . LEU A 1 91 ? -12.848 3.882 12.801 1.00 94.69 91 LEU A CA 1
ATOM 702 C C . LEU A 1 91 ? -12.923 3.434 14.261 1.00 94.69 91 LEU A C 1
ATOM 704 O O . LEU A 1 91 ? -12.383 4.146 15.095 1.00 94.69 91 LEU A O 1
ATOM 708 N N . THR A 1 92 ? -13.535 2.284 14.566 1.00 93.69 92 THR A N 1
ATOM 709 C CA . THR A 1 92 ? -13.728 1.812 15.948 1.00 93.69 92 THR A CA 1
ATOM 710 C C . THR A 1 92 ? -12.823 0.625 16.280 1.00 93.69 92 THR A C 1
ATOM 712 O O . THR A 1 92 ? -11.713 0.796 16.781 1.00 93.69 92 THR A O 1
ATOM 715 N N . VAL A 1 93 ? -13.258 -0.592 15.950 1.00 93.81 93 VAL A N 1
ATOM 716 C CA . VAL A 1 93 ? -12.669 -1.871 16.380 1.00 93.81 93 VAL A CA 1
ATOM 717 C C . VAL A 1 93 ? -11.204 -2.020 15.953 1.00 93.81 93 VAL A C 1
ATOM 719 O O . VAL A 1 93 ? -10.406 -2.636 16.658 1.00 93.81 93 VAL A O 1
ATOM 722 N N . LYS A 1 94 ? -10.811 -1.467 14.800 1.00 93.50 94 LYS A N 1
ATOM 723 C CA . LYS A 1 94 ? -9.418 -1.510 14.316 1.00 93.50 94 LYS A CA 1
ATOM 724 C C . LYS A 1 94 ? -8.558 -0.334 14.791 1.00 93.50 94 LYS A C 1
ATOM 726 O O . LYS A 1 94 ? -7.363 -0.314 14.489 1.00 93.50 94 LYS A O 1
ATOM 731 N N . SER A 1 95 ? -9.135 0.627 15.509 1.00 91.81 95 SER A N 1
ATOM 732 C CA . SER A 1 95 ? -8.476 1.867 15.915 1.00 91.81 95 SER A CA 1
ATOM 733 C C . SER A 1 95 ? -8.496 2.038 17.437 1.00 91.81 95 SER A C 1
ATOM 735 O O . SER A 1 95 ? -7.580 1.553 18.105 1.00 91.81 95 SER A O 1
ATOM 737 N N . ASP A 1 96 ? -9.501 2.718 17.986 1.00 94.44 96 ASP A N 1
ATOM 738 C CA . ASP A 1 96 ? -9.509 3.262 19.348 1.00 94.44 96 ASP A CA 1
ATOM 739 C C . ASP A 1 96 ? -10.488 2.573 20.310 1.00 94.44 96 ASP A C 1
ATOM 741 O O . ASP A 1 96 ? -10.363 2.749 21.525 1.00 94.44 96 ASP A O 1
ATOM 745 N N . ASP A 1 97 ? -11.397 1.731 19.812 1.00 94.19 97 ASP A N 1
ATOM 746 C CA . ASP A 1 97 ? -12.300 0.954 20.658 1.00 94.19 97 ASP A CA 1
ATOM 747 C C . ASP A 1 97 ? -11.541 -0.173 21.378 1.00 94.19 97 ASP A C 1
ATOM 749 O O . ASP A 1 97 ? -11.267 -1.247 20.830 1.00 94.19 97 ASP A O 1
ATOM 753 N N . MET A 1 98 ? -11.163 0.091 22.630 1.00 92.19 98 MET A N 1
ATOM 754 C CA . MET A 1 98 ? -10.374 -0.831 23.445 1.00 92.19 98 MET A CA 1
ATOM 755 C C . MET A 1 98 ? -11.113 -2.121 23.798 1.00 92.19 98 MET A C 1
ATOM 757 O O . MET A 1 98 ? -10.466 -3.166 23.907 1.00 92.19 98 MET A O 1
ATOM 761 N N . GLU A 1 99 ? -12.423 -2.051 24.019 1.00 92.62 99 GLU A N 1
ATOM 762 C CA . GLU A 1 99 ? -13.226 -3.216 24.387 1.00 92.62 99 GLU A CA 1
ATOM 763 C C . GLU A 1 99 ? -13.532 -4.024 23.127 1.00 92.62 99 GLU A C 1
ATOM 765 O O . GLU A 1 99 ? -13.138 -5.193 23.042 1.00 92.62 99 GLU A O 1
ATOM 770 N N . GLY A 1 100 ? -14.074 -3.368 22.096 1.00 92.44 100 GLY A N 1
ATOM 771 C CA . GLY A 1 100 ? -14.429 -4.007 20.833 1.00 92.44 100 GLY A CA 1
ATOM 772 C C . GLY A 1 100 ? -13.241 -4.699 20.172 1.00 92.44 100 GLY A C 1
ATOM 773 O O . GLY A 1 100 ? -13.348 -5.855 19.767 1.00 92.44 100 GLY A O 1
ATOM 774 N N . ARG A 1 101 ? -12.051 -4.083 20.140 1.00 92.38 101 ARG A N 1
ATOM 775 C CA . ARG A 1 101 ? -10.870 -4.729 19.534 1.00 92.38 101 ARG A CA 1
ATOM 776 C C . ARG A 1 101 ? -10.470 -6.035 20.229 1.00 92.38 101 ARG A C 1
ATOM 778 O O . ARG A 1 101 ? -10.024 -6.973 19.566 1.00 92.38 101 ARG A O 1
ATOM 785 N N . ASN A 1 102 ? -10.612 -6.108 21.555 1.00 92.12 102 ASN A N 1
ATOM 786 C CA . ASN A 1 102 ? -10.261 -7.299 22.329 1.00 92.12 102 ASN A CA 1
ATOM 787 C C . ASN A 1 102 ? -11.288 -8.408 22.097 1.00 92.12 102 ASN A C 1
ATOM 789 O O . ASN A 1 102 ? -10.920 -9.571 21.921 1.00 92.12 102 ASN A O 1
ATOM 793 N N . GLU A 1 103 ? -12.571 -8.053 22.065 1.00 92.81 103 GLU A N 1
ATOM 794 C CA . GLU A 1 103 ? -13.645 -8.990 21.749 1.00 92.81 103 GLU A CA 1
ATOM 795 C C . GLU A 1 103 ? -13.517 -9.536 20.329 1.00 92.81 103 GLU A C 1
ATOM 797 O O . GLU A 1 103 ? -13.618 -10.746 20.131 1.00 92.81 103 GLU A O 1
ATOM 802 N N . VAL A 1 104 ? -13.203 -8.680 19.355 1.00 93.00 104 VAL A N 1
ATOM 803 C CA . VAL A 1 104 ? -12.989 -9.088 17.964 1.00 93.00 104 VAL A CA 1
ATOM 804 C C . VAL A 1 104 ? -11.772 -9.990 17.825 1.00 93.00 104 VAL A C 1
ATOM 806 O O . VAL A 1 104 ? -11.863 -11.024 17.165 1.00 93.00 104 VAL A O 1
ATOM 809 N N . LEU A 1 105 ? -10.657 -9.685 18.495 1.00 91.69 105 LEU A N 1
ATOM 810 C CA . LEU A 1 105 ? -9.500 -10.581 18.508 1.00 91.69 105 LEU A CA 1
ATOM 811 C C . LEU A 1 105 ? -9.868 -11.957 19.084 1.00 91.69 105 LEU A C 1
ATOM 813 O O . LEU A 1 105 ? -9.527 -12.987 18.502 1.00 91.69 105 LEU A O 1
ATOM 817 N N . ASN A 1 106 ? -10.612 -11.983 20.191 1.00 93.00 106 ASN A N 1
ATOM 818 C CA . ASN A 1 106 ? -11.085 -13.222 20.803 1.00 93.00 106 ASN A CA 1
ATOM 819 C C . ASN A 1 106 ? -12.050 -13.993 19.891 1.00 93.00 106 ASN A C 1
ATOM 821 O O . ASN A 1 106 ? -11.955 -15.218 19.809 1.00 93.00 106 ASN A O 1
ATOM 825 N N . ALA A 1 107 ? -12.958 -13.299 19.203 1.00 93.69 107 ALA A N 1
ATOM 826 C CA . ALA A 1 107 ? -13.894 -13.894 18.256 1.00 93.69 107 ALA A CA 1
ATOM 827 C C . ALA A 1 107 ? -13.157 -14.514 17.062 1.00 93.69 107 ALA A C 1
ATOM 829 O O . ALA A 1 107 ? -13.424 -15.665 16.723 1.00 93.69 107 ALA A O 1
ATOM 830 N N . ILE A 1 108 ? -12.163 -13.814 16.500 1.00 92.94 108 ILE A N 1
ATOM 831 C CA . ILE A 1 108 ? -11.318 -14.318 15.406 1.00 92.94 108 ILE A CA 1
ATOM 832 C C . ILE A 1 108 ? -10.578 -15.588 15.840 1.00 92.94 108 ILE A C 1
ATOM 834 O O . ILE A 1 108 ? -10.607 -16.587 15.126 1.00 92.94 108 ILE A O 1
ATOM 838 N N . VAL A 1 109 ? -9.962 -15.586 17.028 1.00 94.00 109 VAL A N 1
ATOM 839 C CA . VAL A 1 109 ? -9.238 -16.756 17.560 1.00 94.00 109 VAL A CA 1
ATOM 840 C C . VAL A 1 109 ? -10.178 -17.943 17.801 1.00 94.00 109 VAL A C 1
ATOM 842 O O . VAL A 1 109 ? -9.794 -19.089 17.576 1.00 94.00 109 VAL A O 1
ATOM 845 N N . LYS A 1 110 ? -11.416 -17.684 18.235 1.00 94.31 110 LYS A N 1
ATOM 846 C CA . LYS A 1 110 ? -12.441 -18.711 18.483 1.00 94.31 110 LYS A CA 1
ATOM 847 C C . LYS A 1 110 ? -13.219 -19.129 17.228 1.00 94.31 110 LYS A C 1
ATOM 849 O O . LYS A 1 110 ? -14.050 -20.029 17.325 1.00 94.31 110 LYS A O 1
ATOM 854 N N . GLY A 1 111 ? -12.997 -18.486 16.081 1.00 92.69 111 GLY A N 1
ATOM 855 C CA . GLY A 1 111 ? -13.784 -18.706 14.862 1.00 92.69 111 GLY A CA 1
ATOM 856 C C . GLY A 1 111 ? -15.262 -18.313 14.998 1.00 92.69 111 GLY A C 1
ATOM 857 O O . GLY A 1 111 ? -16.117 -18.874 14.316 1.00 92.69 111 GLY A O 1
ATOM 858 N N . GLN A 1 112 ? -15.576 -17.393 15.911 1.00 92.56 112 GLN A N 1
ATOM 859 C CA . GLN A 1 112 ? -16.925 -16.883 16.151 1.00 92.56 112 GLN A CA 1
ATOM 860 C C . GLN A 1 112 ? -17.201 -15.644 15.287 1.00 92.56 112 GLN A C 1
ATOM 862 O O . GLN A 1 112 ? -16.260 -14.963 14.871 1.00 92.56 112 GLN A O 1
ATOM 867 N N . PRO A 1 113 ? -18.479 -15.332 15.000 1.00 88.75 113 PRO A N 1
ATOM 868 C CA . PRO A 1 113 ? -18.817 -14.098 14.308 1.00 88.75 113 PRO A CA 1
ATOM 869 C C . PRO A 1 113 ? -18.350 -12.883 15.115 1.00 88.75 113 PRO A C 1
ATOM 871 O O . PRO A 1 113 ? -18.386 -12.887 16.346 1.00 88.75 113 PRO A O 1
ATOM 874 N N . ILE A 1 114 ? -17.923 -11.847 14.397 1.00 86.75 114 ILE A N 1
ATOM 875 C CA . ILE A 1 114 ? -17.485 -10.582 14.984 1.00 86.75 114 ILE A CA 1
ATOM 876 C C . ILE A 1 114 ? -18.684 -9.955 15.729 1.00 86.75 114 ILE A C 1
ATOM 878 O O . ILE A 1 114 ? -19.764 -9.867 15.132 1.00 86.75 114 ILE A O 1
ATOM 882 N N . PRO A 1 115 ? -18.533 -9.567 17.012 1.00 77.31 115 PRO A N 1
ATOM 883 C CA . PRO A 1 115 ? -19.572 -8.859 17.759 1.00 77.31 115 PRO A CA 1
ATOM 884 C C . PRO A 1 115 ? -19.987 -7.568 17.039 1.00 77.31 115 PRO A C 1
ATOM 886 O O . PRO A 1 115 ? -19.174 -6.936 16.365 1.00 77.31 115 PRO A O 1
ATOM 889 N N . LYS A 1 116 ? -21.277 -7.232 17.133 1.00 68.00 116 LYS A N 1
ATOM 890 C CA . LYS A 1 116 ? -21.874 -6.044 16.5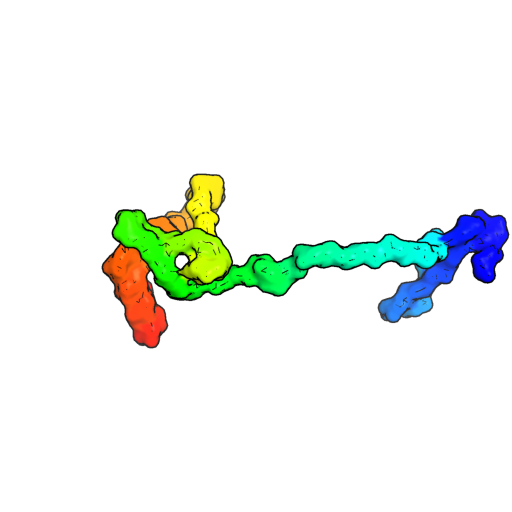10 1.00 68.00 116 LYS A CA 1
ATOM 891 C C . LYS A 1 116 ? -21.898 -4.867 17.464 1.00 68.00 116 LYS A C 1
ATOM 893 O O . LYS A 1 116 ? -22.253 -5.116 18.636 1.00 68.00 116 LYS A O 1
#

Organism: NCBI:txid303371

Secondary structure (DSSP, 8-state):
---TTSTTEE--B-TTT-PBPSS-EE------PPPS--STTT----SS--B-TTT-SBPPSGGGTPPPP--HHHHHHHHHTT-HHHHHHHHIIIII-HHHHHHHHHHHHHTPPPP-

pLDDT: mean 91.49, std 7.76, range [52.56, 98.19]

Foldseek 3Di:
DADPVDGQWAWDADPPPRHIDPDTHHDDDDDDDDDPDDPVVVDADADDFDADPPQRFFDDDRVRSGDDDDDPVNLVVCVVVVVVVVSCCVVALNTRPPVQVVQQVVCVVVVHDRDD

Radius of gyration: 26.71 Å; chains: 1; bounding box: 50×31×69 Å

Sequence (116 aa):
LFNRYCPGKVILTDGRTGESFDNPILVGKSYILKLIHLVDDKIHARATGPYSLVTQQPVGGKSQQGGQRFGEMEVWALEAFGAAYTLQELLTVKSDDMEGRNEVLNAIVKGQPIPK